Protein AF-A0A6H9SJX5-F1 (afdb_monomer_lite)

pLDDT: mean 96.14, std 6.22, range [58.84, 98.81]

Foldseek 3Di:
DDDLLVLLLVLLVQLLVLVVVLVVLVVDPPDDPVNSVVSVVSNVVSLVSLVVVPPSSLVSLVVVDDLQRQSSLQSNLLSCVVVVPPVSVVVSVVSCVVRVNNVNSNVVNVVVDDPVD

Organism: NCBI:txid191390

Radius of gyration: 13.88 Å; chains: 1; bounding box: 35×30×40 Å

Structure (mmCIF, N/CA/C/O backbone):
data_AF-A0A6H9SJX5-F1
#
_entry.id   AF-A0A6H9SJX5-F1
#
loop_
_atom_site.group_PDB
_atom_site.id
_atom_site.type_symbol
_atom_site.label_atom_id
_atom_site.label_alt_id
_atom_site.label_comp_id
_atom_site.label_asym_id
_atom_site.label_entity_id
_atom_site.label_seq_id
_atom_site.pdbx_PDB_ins_code
_atom_site.Cartn_x
_atom_site.Cartn_y
_atom_site.Cartn_z
_atom_site.occupancy
_atom_site.B_iso_or_equiv
_atom_site.auth_seq_id
_atom_site.auth_comp_id
_atom_site.auth_asym_id
_atom_site.auth_atom_id
_atom_site.pdbx_PDB_model_num
ATOM 1 N N . MET A 1 1 ? 12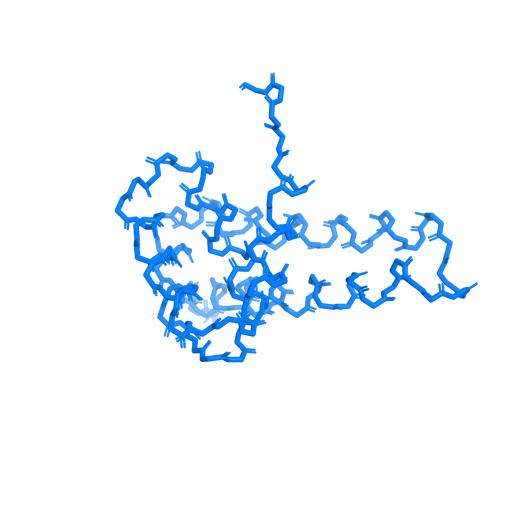.017 -11.612 23.452 1.00 60.97 1 MET A N 1
ATOM 2 C CA . MET A 1 1 ? 10.777 -11.891 22.700 1.00 60.97 1 MET A CA 1
ATOM 3 C C . MET A 1 1 ? 10.295 -10.561 22.156 1.00 60.97 1 MET A C 1
ATOM 5 O O . MET A 1 1 ? 10.150 -9.641 22.950 1.00 60.97 1 MET A O 1
ATOM 9 N N . VAL A 1 2 ? 10.181 -10.428 20.835 1.00 66.25 2 VAL A N 1
ATOM 10 C CA . VAL A 1 2 ? 9.714 -9.190 20.190 1.00 66.25 2 VAL A CA 1
ATOM 11 C C . VAL A 1 2 ? 8.197 -9.072 20.416 1.00 66.25 2 VAL A C 1
ATOM 13 O O . VAL A 1 2 ? 7.507 -10.084 20.260 1.00 66.25 2 VAL A O 1
ATOM 16 N N . PRO A 1 3 ? 7.666 -7.912 20.845 1.00 84.75 3 PRO A N 1
ATOM 17 C CA . PRO A 1 3 ? 6.224 -7.708 20.967 1.00 84.75 3 PRO A CA 1
ATOM 18 C C . PRO A 1 3 ? 5.500 -7.925 19.633 1.00 84.75 3 PRO A C 1
ATOM 20 O O . PRO A 1 3 ? 6.001 -7.552 18.575 1.00 84.75 3 PRO A O 1
ATOM 23 N N . ILE A 1 4 ? 4.288 -8.483 19.676 1.00 82.38 4 ILE A N 1
ATOM 24 C CA . ILE A 1 4 ? 3.486 -8.700 18.459 1.00 82.38 4 ILE A CA 1
ATOM 25 C C . ILE A 1 4 ? 3.201 -7.376 17.736 1.00 82.38 4 ILE A C 1
ATOM 27 O O . ILE A 1 4 ? 3.286 -7.328 16.514 1.00 82.38 4 ILE A O 1
ATOM 31 N N . SER A 1 5 ? 2.962 -6.290 18.477 1.00 86.44 5 SER A N 1
ATOM 32 C CA . SER A 1 5 ? 2.742 -4.955 17.904 1.00 86.44 5 SER A CA 1
ATOM 33 C C . SER A 1 5 ? 3.917 -4.478 17.049 1.00 86.44 5 SER A C 1
ATOM 35 O O . SER A 1 5 ? 3.702 -4.049 15.923 1.00 86.44 5 SER A O 1
ATOM 37 N N . SER A 1 6 ? 5.156 -4.649 17.521 1.00 91.12 6 SER A N 1
ATOM 38 C CA . SER A 1 6 ? 6.342 -4.243 16.755 1.00 91.12 6 SER A CA 1
ATOM 39 C C . SER A 1 6 ? 6.556 -5.064 15.481 1.00 91.12 6 SER A C 1
ATOM 41 O O . SER A 1 6 ? 7.167 -4.573 14.542 1.00 91.12 6 SER A O 1
ATOM 43 N N . MET A 1 7 ? 6.039 -6.299 15.410 1.00 95.69 7 MET A N 1
ATOM 44 C CA . MET A 1 7 ? 6.076 -7.070 14.160 1.00 95.69 7 MET A CA 1
ATOM 45 C C . MET A 1 7 ? 5.061 -6.538 13.143 1.00 95.69 7 MET A C 1
ATOM 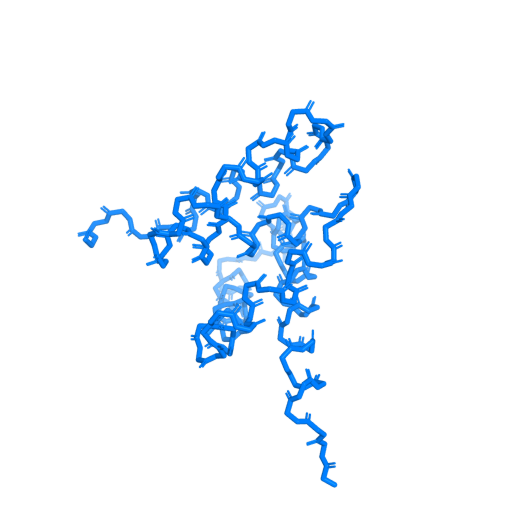47 O O . MET A 1 7 ? 5.368 -6.474 11.958 1.00 95.69 7 MET A O 1
ATOM 51 N N . ILE A 1 8 ? 3.867 -6.132 13.592 1.00 97.44 8 ILE A N 1
ATOM 52 C CA . ILE A 1 8 ? 2.859 -5.511 12.716 1.00 97.44 8 ILE A CA 1
ATOM 53 C C . ILE A 1 8 ? 3.387 -4.177 12.182 1.00 97.44 8 ILE A C 1
ATOM 55 O O . ILE A 1 8 ? 3.301 -3.930 10.984 1.00 97.44 8 ILE A O 1
ATOM 59 N N . GLU A 1 9 ? 3.984 -3.355 13.050 1.00 97.38 9 GLU A N 1
ATOM 60 C CA . GLU A 1 9 ? 4.646 -2.104 12.658 1.00 97.38 9 GLU A CA 1
ATOM 61 C C . GLU A 1 9 ? 5.738 -2.356 11.615 1.00 97.38 9 GLU A C 1
ATOM 63 O O . GLU A 1 9 ? 5.754 -1.688 10.589 1.00 97.38 9 GLU A O 1
ATOM 68 N N . GLN A 1 10 ? 6.574 -3.381 11.808 1.00 97.75 10 GLN A N 1
ATOM 69 C CA . GLN A 1 10 ? 7.589 -3.750 10.824 1.00 97.75 10 GLN A CA 1
ATOM 70 C C . GLN A 1 10 ? 6.977 -4.170 9.478 1.00 97.75 10 GLN A C 1
ATOM 72 O O . GLN A 1 10 ? 7.474 -3.770 8.430 1.00 97.75 10 GLN A O 1
ATOM 77 N N . HIS A 1 11 ? 5.904 -4.968 9.469 1.00 98.56 11 HIS A N 1
ATOM 78 C CA . HIS A 1 11 ? 5.220 -5.309 8.219 1.00 98.56 11 HIS A CA 1
ATOM 79 C C . HIS A 1 11 ? 4.622 -4.078 7.528 1.00 98.56 11 HIS A C 1
ATOM 81 O O . HIS A 1 11 ? 4.694 -3.989 6.305 1.00 98.56 11 HIS A O 1
ATOM 87 N N . ALA A 1 12 ? 4.075 -3.132 8.294 1.00 98.56 12 ALA A N 1
ATOM 88 C CA . ALA A 1 12 ? 3.557 -1.877 7.765 1.00 98.56 12 ALA A CA 1
ATOM 89 C C . ALA A 1 12 ? 4.682 -1.048 7.135 1.00 98.56 12 ALA A C 1
ATOM 91 O O . ALA A 1 12 ? 4.605 -0.724 5.954 1.00 98.56 12 ALA A O 1
ATOM 92 N N . GLU A 1 13 ? 5.756 -0.787 7.880 1.00 98.31 13 GLU A N 1
ATOM 93 C CA . GLU A 1 13 ? 6.904 -0.006 7.409 1.00 98.31 13 GLU A CA 1
ATOM 94 C C . GLU A 1 13 ? 7.538 -0.609 6.149 1.00 98.31 13 GLU A C 1
ATOM 96 O O . GLU A 1 13 ? 7.779 0.105 5.174 1.00 98.31 13 GLU A O 1
ATOM 101 N N . GLU A 1 14 ? 7.760 -1.925 6.127 1.00 98.69 14 GLU A N 1
ATOM 102 C CA . GLU A 1 14 ? 8.367 -2.601 4.979 1.00 98.69 14 GLU A CA 1
ATOM 103 C C . GLU A 1 14 ? 7.438 -2.611 3.759 1.00 98.69 14 GLU A C 1
ATOM 105 O O . GLU A 1 14 ? 7.894 -2.317 2.655 1.00 98.69 14 GLU A O 1
ATOM 110 N N . ALA A 1 15 ? 6.134 -2.869 3.918 1.00 98.69 15 ALA A N 1
ATOM 111 C CA . ALA A 1 15 ? 5.190 -2.792 2.797 1.00 98.69 15 ALA A CA 1
ATOM 112 C C . ALA A 1 15 ? 5.150 -1.375 2.194 1.00 98.69 15 ALA A C 1
ATOM 114 O O . ALA A 1 15 ? 5.224 -1.215 0.972 1.00 98.69 15 ALA A O 1
ATOM 115 N N . CYS A 1 16 ? 5.098 -0.348 3.051 1.00 98.62 16 CYS A N 1
ATOM 116 C CA . CYS A 1 16 ? 5.103 1.058 2.652 1.00 98.62 16 CYS A CA 1
ATOM 117 C C . CYS A 1 16 ? 6.405 1.459 1.950 1.00 98.62 16 CYS A C 1
ATOM 119 O O . CYS A 1 16 ? 6.372 2.174 0.952 1.00 98.62 16 CYS A O 1
ATOM 121 N N . PHE A 1 17 ? 7.555 0.997 2.436 1.00 98.69 17 PHE A N 1
ATOM 122 C CA . PHE A 1 17 ? 8.843 1.282 1.811 1.00 98.69 17 PHE A CA 1
ATOM 123 C C . PHE A 1 17 ? 9.001 0.564 0.465 1.00 98.69 17 PHE A C 1
ATOM 125 O O . PHE A 1 17 ? 9.390 1.175 -0.536 1.00 98.69 17 PHE A O 1
ATOM 132 N N . LEU A 1 18 ? 8.688 -0.732 0.419 1.00 98.81 18 LEU A N 1
ATOM 133 C CA . LEU A 1 18 ? 8.927 -1.565 -0.755 1.00 98.81 18 LEU A CA 1
ATOM 134 C C . LEU A 1 18 ? 8.060 -1.160 -1.943 1.00 98.81 18 LEU A C 1
ATOM 136 O O . LEU A 1 18 ? 8.560 -1.189 -3.065 1.00 98.81 18 LEU A O 1
ATOM 140 N N . ILE A 1 19 ? 6.821 -0.706 -1.729 1.00 98.75 19 ILE A N 1
ATOM 141 C CA . ILE A 1 19 ? 6.005 -0.211 -2.843 1.00 98.75 19 ILE A CA 1
ATOM 142 C C . ILE A 1 19 ? 6.593 1.060 -3.475 1.00 98.75 19 ILE A C 1
ATOM 144 O O . ILE A 1 19 ? 6.514 1.236 -4.689 1.00 98.75 19 ILE A O 1
ATOM 148 N N . LEU A 1 20 ? 7.246 1.929 -2.694 1.00 98.62 20 LEU A N 1
ATOM 149 C CA . LEU A 1 20 ? 7.938 3.105 -3.236 1.00 98.62 20 LEU A CA 1
ATOM 150 C C 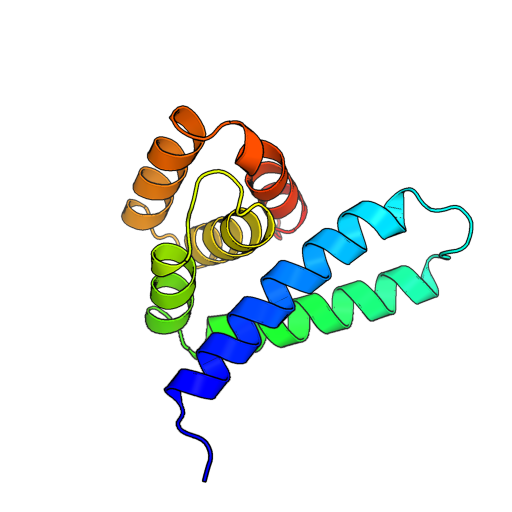. LEU A 1 20 ? 9.182 2.701 -4.028 1.00 98.62 20 LEU A C 1
ATOM 152 O O . LEU A 1 20 ? 9.459 3.270 -5.086 1.00 98.62 20 LEU A O 1
ATOM 156 N N . LEU A 1 21 ? 9.911 1.690 -3.546 1.00 98.56 21 LEU A N 1
ATOM 157 C CA . LEU A 1 21 ? 11.009 1.097 -4.303 1.00 98.56 21 LEU A CA 1
ATOM 158 C C . LEU A 1 21 ? 10.501 0.476 -5.610 1.00 98.56 21 LEU A C 1
ATOM 160 O O . LEU A 1 21 ? 11.125 0.683 -6.648 1.00 98.56 21 LEU A O 1
ATOM 164 N N . HIS A 1 22 ? 9.366 -0.223 -5.577 1.00 98.44 22 HIS A N 1
ATOM 165 C CA . HIS A 1 22 ? 8.737 -0.813 -6.756 1.00 98.44 22 HIS A CA 1
ATOM 166 C C . HIS A 1 22 ? 8.311 0.262 -7.757 1.00 98.44 22 HIS A C 1
ATOM 168 O O . HIS A 1 22 ? 8.649 0.170 -8.936 1.00 98.44 22 HIS A O 1
ATOM 174 N N . ASP A 1 23 ? 7.679 1.344 -7.296 1.00 98.06 23 ASP A N 1
ATOM 175 C CA . ASP A 1 23 ? 7.295 2.470 -8.151 1.00 98.06 23 ASP A CA 1
ATOM 176 C C . ASP A 1 23 ? 8.497 3.098 -8.876 1.00 98.06 23 ASP A C 1
ATOM 178 O O . ASP A 1 23 ? 8.416 3.481 -10.047 1.00 98.06 23 ASP A O 1
ATOM 182 N N . HIS A 1 24 ? 9.646 3.177 -8.210 1.00 98.19 24 HIS A N 1
ATOM 183 C CA . HIS A 1 24 ? 10.886 3.577 -8.862 1.00 98.19 24 HIS A CA 1
ATOM 184 C C . HIS A 1 24 ? 11.404 2.496 -9.830 1.00 98.19 24 HIS A C 1
ATOM 186 O O . HIS A 1 24 ? 11.753 2.807 -10.973 1.00 98.19 24 HIS A O 1
ATOM 192 N N . ALA A 1 25 ? 11.455 1.236 -9.388 1.00 98.19 25 ALA A N 1
ATOM 193 C CA . ALA A 1 25 ? 12.048 0.118 -10.118 1.00 98.19 25 ALA A CA 1
ATOM 194 C C . ALA A 1 25 ? 11.387 -0.110 -11.484 1.00 98.19 25 ALA A C 1
ATOM 196 O O . ALA A 1 25 ? 12.096 -0.267 -12.475 1.00 98.19 25 ALA A O 1
ATOM 197 N N . VAL A 1 26 ? 10.057 0.006 -11.584 1.00 97.25 26 VAL A N 1
ATOM 198 C CA . VA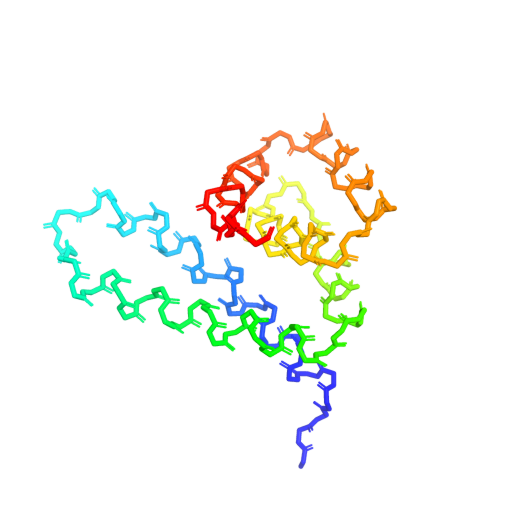L A 1 26 ? 9.329 -0.164 -12.859 1.00 97.25 26 VAL A CA 1
ATOM 199 C C . VAL A 1 26 ? 9.702 0.862 -13.941 1.00 97.25 26 VAL A C 1
ATOM 201 O O . VAL A 1 26 ? 9.349 0.694 -15.107 1.00 97.25 26 VAL A O 1
ATOM 204 N N . ARG A 1 27 ? 10.409 1.944 -13.584 1.00 97.00 27 ARG A N 1
ATOM 205 C CA . ARG A 1 27 ? 10.898 2.982 -14.516 1.00 97.00 27 ARG A CA 1
ATOM 206 C C . ARG A 1 27 ? 12.408 2.952 -14.718 1.00 97.00 27 ARG A C 1
ATOM 208 O O . ARG A 1 27 ? 12.935 3.745 -15.500 1.00 97.00 27 ARG A O 1
ATOM 215 N N . ALA A 1 28 ? 13.112 2.094 -13.995 1.00 97.81 28 ALA A N 1
ATOM 216 C CA . ALA A 1 28 ? 14.558 2.070 -13.962 1.00 97.81 28 ALA A CA 1
ATOM 217 C C . ALA A 1 28 ? 15.099 1.019 -14.952 1.00 97.81 28 ALA A C 1
ATOM 219 O O . ALA A 1 28 ? 14.760 -0.153 -14.850 1.00 97.81 28 ALA A O 1
ATOM 220 N N . PRO A 1 29 ? 15.994 1.390 -15.888 1.00 97.25 29 PRO A N 1
ATOM 221 C CA . PRO A 1 29 ? 16.406 0.510 -16.991 1.00 97.25 29 PRO A CA 1
ATOM 222 C C . PRO A 1 29 ? 17.313 -0.660 -16.578 1.00 97.25 29 PRO A C 1
ATOM 224 O O . PRO A 1 29 ? 17.697 -1.457 -17.427 1.00 97.25 29 PRO A O 1
ATOM 227 N N . HIS A 1 30 ? 17.725 -0.716 -15.311 1.00 97.44 30 HIS A N 1
ATOM 228 C CA . HIS A 1 30 ? 18.610 -1.747 -14.767 1.00 97.44 30 HIS A CA 1
ATOM 229 C C . HIS A 1 30 ? 17.871 -2.802 -13.937 1.00 97.44 30 HIS A C 1
ATOM 231 O O . HIS A 1 30 ? 18.528 -3.708 -13.441 1.00 97.44 30 HIS A O 1
ATOM 237 N N . TYR A 1 31 ? 16.551 -2.671 -13.779 1.00 98.00 31 TYR A N 1
ATOM 238 C CA . TYR A 1 31 ? 15.699 -3.732 -13.254 1.00 98.00 31 TYR A CA 1
ATOM 239 C C . TYR A 1 31 ? 15.135 -4.521 -14.432 1.00 98.00 31 TYR A C 1
ATOM 241 O O . TYR A 1 31 ? 14.601 -3.932 -15.376 1.00 98.00 31 TYR A O 1
ATOM 249 N N . ASP A 1 32 ? 15.260 -5.841 -14.382 1.00 98.25 32 ASP A N 1
ATOM 250 C CA . ASP A 1 32 ? 14.542 -6.734 -15.285 1.00 98.25 32 ASP A CA 1
ATOM 251 C C . ASP A 1 32 ? 13.253 -7.270 -14.635 1.00 98.25 32 ASP A C 1
ATOM 253 O O . ASP A 1 32 ? 12.885 -6.899 -13.519 1.00 98.25 32 ASP A O 1
ATOM 257 N N . LEU A 1 33 ? 12.522 -8.119 -15.362 1.00 98.12 33 LEU A N 1
ATOM 258 C CA . LEU A 1 33 ? 11.271 -8.693 -14.862 1.00 98.12 33 LEU A CA 1
ATOM 259 C C . LEU A 1 33 ? 11.488 -9.646 -13.676 1.00 98.12 33 LEU A C 1
ATOM 261 O O . LEU A 1 33 ? 10.614 -9.731 -12.817 1.00 98.12 33 LEU A O 1
ATOM 265 N N . ASP A 1 34 ? 12.634 -10.327 -13.601 1.00 98.44 34 ASP A N 1
ATOM 266 C CA . ASP A 1 34 ? 12.942 -11.228 -12.488 1.00 98.44 34 ASP A CA 1
ATOM 267 C C . ASP A 1 34 ? 13.233 -10.423 -11.214 1.00 98.44 34 ASP A C 1
ATOM 269 O O . ASP A 1 34 ? 12.881 -10.841 -10.110 1.00 98.44 34 ASP A O 1
ATOM 273 N N . ASP A 1 35 ? 13.868 -9.257 -11.340 1.00 98.25 35 ASP A N 1
ATOM 274 C CA . ASP A 1 35 ? 14.084 -8.341 -10.223 1.00 98.25 35 ASP A CA 1
ATOM 275 C C . ASP A 1 35 ? 12.776 -7.722 -9.718 1.00 98.25 35 ASP A C 1
ATOM 277 O O . ASP A 1 35 ? 12.584 -7.627 -8.503 1.00 98.25 35 ASP A O 1
ATOM 281 N N . LEU A 1 36 ? 11.866 -7.346 -10.626 1.00 98.38 36 LEU A N 1
ATOM 282 C CA . LEU A 1 36 ? 10.531 -6.863 -10.256 1.00 98.38 36 LEU A CA 1
ATOM 283 C C . LEU A 1 36 ? 9.714 -7.961 -9.566 1.00 98.38 36 LEU A C 1
ATOM 285 O O . LEU A 1 36 ? 9.196 -7.724 -8.482 1.00 98.38 36 LEU A O 1
ATOM 289 N N . SER A 1 37 ? 9.707 -9.187 -10.101 1.00 98.31 37 SER A N 1
ATOM 290 C CA . SER A 1 37 ? 9.000 -10.322 -9.488 1.00 98.31 37 SER A CA 1
ATOM 291 C C . SER A 1 37 ? 9.457 -10.587 -8.050 1.00 98.31 37 SER A C 1
ATOM 293 O O . SER A 1 37 ? 8.635 -10.817 -7.169 1.00 98.31 37 SER A O 1
ATOM 295 N N . LYS A 1 38 ? 10.767 -10.519 -7.771 1.00 98.44 38 LYS A N 1
ATOM 296 C CA . LYS A 1 38 ? 11.291 -10.673 -6.399 1.00 98.44 38 LYS A CA 1
ATOM 297 C C . LYS A 1 38 ? 10.858 -9.534 -5.479 1.00 98.44 38 LYS A C 1
ATOM 299 O O . LYS A 1 38 ? 10.776 -9.716 -4.265 1.00 98.44 38 LYS A O 1
ATOM 304 N N . LEU A 1 39 ? 10.686 -8.331 -6.021 1.00 98.25 39 LEU A N 1
ATOM 305 C CA . LEU A 1 39 ? 10.230 -7.183 -5.250 1.00 98.25 39 LEU A CA 1
ATOM 306 C C . LEU A 1 39 ? 8.740 -7.310 -4.921 1.00 98.25 39 LEU A C 1
ATOM 308 O O . LEU A 1 39 ? 8.374 -7.092 -3.767 1.00 98.25 39 LEU A O 1
ATOM 312 N N . ASP A 1 40 ? 7.935 -7.752 -5.882 1.00 98.50 40 ASP A N 1
ATOM 313 C CA . ASP A 1 40 ? 6.510 -8.036 -5.706 1.00 98.50 40 ASP A CA 1
ATOM 314 C C . ASP A 1 40 ? 6.295 -9.110 -4.633 1.00 98.50 40 ASP A C 1
ATOM 316 O O . ASP A 1 40 ? 5.555 -8.881 -3.679 1.00 98.50 40 ASP A O 1
ATOM 320 N N . GLU A 1 41 ? 7.045 -10.218 -4.689 1.00 98.62 41 GLU A N 1
ATOM 321 C CA . GLU A 1 41 ? 7.009 -11.279 -3.669 1.00 98.62 41 GLU A CA 1
ATOM 322 C C . GLU A 1 41 ? 7.293 -10.751 -2.253 1.00 98.62 41 GLU A C 1
ATOM 324 O O . GLU A 1 41 ? 6.691 -11.195 -1.272 1.00 98.62 41 GLU A O 1
ATOM 329 N N . ARG A 1 42 ? 8.214 -9.789 -2.121 1.00 98.62 42 ARG A N 1
ATOM 330 C CA . ARG A 1 42 ? 8.532 -9.172 -0.824 1.00 98.62 42 ARG A CA 1
ATOM 331 C C . ARG A 1 42 ? 7.411 -8.255 -0.350 1.00 98.62 42 ARG A C 1
ATOM 333 O O . ARG A 1 42 ? 7.093 -8.279 0.837 1.00 98.62 42 ARG A O 1
ATOM 340 N N . ILE A 1 43 ? 6.829 -7.459 -1.247 1.00 98.75 43 ILE A N 1
ATOM 341 C CA . ILE A 1 43 ? 5.675 -6.606 -0.934 1.00 98.75 43 ILE A CA 1
ATOM 342 C C . ILE A 1 43 ? 4.521 -7.483 -0.441 1.00 98.75 43 ILE A C 1
ATOM 344 O O . ILE A 1 43 ? 4.009 -7.254 0.656 1.00 98.75 43 ILE A O 1
ATOM 348 N N . ASP A 1 44 ? 4.183 -8.532 -1.190 1.00 98.38 44 ASP A N 1
ATOM 349 C CA . ASP A 1 44 ? 3.102 -9.453 -0.846 1.00 98.38 44 ASP A CA 1
ATOM 350 C C . ASP A 1 44 ? 3.346 -10.163 0.487 1.00 98.38 44 ASP A C 1
ATOM 352 O O . ASP A 1 44 ? 2.431 -10.245 1.302 1.00 98.38 44 ASP A O 1
ATOM 356 N N . ALA A 1 45 ? 4.581 -10.580 0.785 1.00 98.50 45 ALA A N 1
ATOM 357 C CA . ALA A 1 45 ? 4.907 -11.192 2.073 1.00 98.50 45 ALA A CA 1
ATOM 358 C C . ALA A 1 45 ? 4.649 -10.253 3.269 1.00 98.50 45 ALA A C 1
ATOM 360 O O . ALA A 1 45 ? 4.207 -10.698 4.333 1.00 98.50 45 ALA A O 1
ATOM 361 N N . HIS A 1 46 ? 4.910 -8.949 3.123 1.00 98.69 46 HIS A N 1
ATOM 362 C CA . HIS A 1 46 ? 4.614 -7.985 4.183 1.00 98.69 46 HIS A CA 1
ATOM 363 C C . HIS A 1 46 ? 3.124 -7.646 4.265 1.00 98.69 46 HIS A C 1
ATOM 365 O O . HIS A 1 46 ? 2.585 -7.578 5.373 1.00 98.69 46 HIS A O 1
ATOM 371 N N . LEU A 1 47 ? 2.442 -7.527 3.125 1.00 98.62 47 LEU A N 1
ATOM 372 C CA . LEU A 1 47 ? 0.989 -7.377 3.078 1.00 98.62 47 LEU A CA 1
ATOM 373 C C . LEU A 1 47 ? 0.276 -8.578 3.712 1.00 98.62 47 LEU A C 1
ATOM 375 O O . LEU A 1 47 ? -0.662 -8.380 4.476 1.00 98.62 47 LEU A O 1
ATOM 379 N N . ASP A 1 48 ? 0.752 -9.803 3.491 1.00 98.31 48 ASP A N 1
ATOM 380 C CA . ASP A 1 48 ? 0.231 -11.014 4.133 1.00 98.31 48 ASP A CA 1
ATOM 381 C C . ASP A 1 48 ? 0.354 -10.957 5.656 1.00 98.31 48 ASP A C 1
ATOM 383 O O . ASP A 1 48 ? -0.593 -11.300 6.367 1.00 98.31 48 ASP A O 1
ATOM 387 N N . GLY A 1 49 ? 1.475 -10.450 6.176 1.00 97.75 49 GLY A N 1
ATOM 388 C CA . GLY A 1 49 ? 1.628 -10.182 7.607 1.00 97.75 49 GLY A CA 1
ATOM 389 C C . GLY A 1 49 ? 0.544 -9.240 8.146 1.00 97.75 49 GLY A C 1
ATOM 390 O O . GLY A 1 49 ? -0.037 -9.494 9.205 1.00 97.75 49 GLY A O 1
ATOM 391 N N . LEU A 1 50 ? 0.206 -8.191 7.392 1.00 98.31 50 LEU A N 1
ATOM 392 C CA . LEU A 1 50 ? -0.852 -7.243 7.754 1.00 98.31 50 LEU A CA 1
ATOM 393 C C . LEU A 1 50 ? -2.257 -7.841 7.604 1.00 98.31 50 LEU A C 1
ATOM 395 O O . LEU A 1 50 ? -3.108 -7.604 8.462 1.00 98.31 50 LEU A O 1
ATOM 399 N N . ARG A 1 51 ? -2.493 -8.670 6.579 1.00 97.06 51 ARG A N 1
ATOM 400 C CA . ARG A 1 51 ? -3.741 -9.434 6.406 1.00 97.06 51 ARG A CA 1
ATOM 401 C C . ARG A 1 51 ? -3.974 -10.370 7.592 1.00 97.06 51 ARG A C 1
ATOM 403 O O . ARG A 1 51 ? -5.079 -10.412 8.129 1.00 97.06 51 ARG A O 1
ATOM 410 N N . ILE A 1 52 ? -2.932 -11.069 8.050 1.00 97.00 52 ILE A N 1
ATOM 411 C CA . ILE A 1 52 ? -2.984 -11.941 9.236 1.00 97.00 52 ILE A CA 1
ATOM 412 C C . ILE A 1 52 ? -3.289 -11.132 10.504 1.00 97.00 52 ILE A C 1
ATOM 414 O O . ILE A 1 52 ? -4.042 -11.595 11.361 1.00 97.00 52 ILE A O 1
ATOM 418 N N . ALA A 1 53 ? -2.749 -9.915 10.620 1.00 96.25 53 ALA A N 1
ATOM 419 C CA . ALA A 1 53 ? -3.051 -9.005 11.726 1.00 96.25 53 ALA A CA 1
ATOM 420 C C . ALA A 1 53 ? -4.493 -8.453 11.700 1.00 96.25 53 ALA A C 1
ATOM 422 O O . ALA A 1 53 ? -4.945 -7.860 12.684 1.00 96.25 53 ALA A O 1
ATOM 423 N N . GLY A 1 54 ? -5.232 -8.645 10.602 1.00 95.19 54 GLY A N 1
ATOM 424 C CA . GLY A 1 54 ? -6.631 -8.255 10.470 1.00 95.19 54 GLY A CA 1
ATOM 425 C C . GLY A 1 54 ? -6.844 -6.750 10.643 1.00 95.19 54 GLY A C 1
ATOM 426 O O . GLY A 1 54 ? -6.122 -5.932 10.075 1.00 95.19 54 GLY A O 1
ATOM 427 N N . SER A 1 55 ? -7.840 -6.364 11.450 1.00 95.50 55 SER A N 1
ATOM 428 C CA . SER A 1 55 ? -8.169 -4.949 11.674 1.00 95.50 55 SER A CA 1
ATOM 429 C C . SER A 1 55 ? -7.010 -4.156 12.275 1.00 95.50 55 SER A C 1
ATOM 431 O O . SER A 1 55 ? -6.843 -2.992 11.925 1.00 95.50 55 SER A O 1
ATOM 433 N N . THR A 1 56 ? -6.181 -4.779 13.118 1.00 96.94 56 THR A N 1
ATOM 434 C CA . THR A 1 56 ? -5.013 -4.119 13.714 1.00 96.94 56 THR A CA 1
ATOM 435 C C . THR A 1 56 ? -3.987 -3.726 12.653 1.00 96.94 56 THR A C 1
ATOM 437 O O . THR A 1 56 ? -3.423 -2.645 12.754 1.00 96.94 56 THR A O 1
ATOM 440 N N . GLY A 1 57 ? -3.788 -4.540 11.608 1.00 97.31 57 GLY A N 1
ATOM 441 C CA . GLY A 1 57 ? -2.880 -4.196 10.508 1.00 97.31 57 GLY A CA 1
ATOM 442 C C . GLY A 1 57 ? -3.313 -2.926 9.773 1.00 97.31 57 GLY A C 1
ATOM 443 O O . GLY A 1 57 ? -2.514 -2.011 9.579 1.00 97.31 57 GLY A O 1
ATOM 444 N N . LEU A 1 58 ? -4.605 -2.828 9.436 1.00 97.69 58 LEU A N 1
ATOM 445 C CA . LEU A 1 58 ? -5.164 -1.624 8.818 1.00 97.69 58 LEU A CA 1
ATOM 446 C C . LEU A 1 58 ? -5.125 -0.420 9.772 1.00 97.69 58 LEU A C 1
ATOM 448 O O . LEU A 1 58 ? -4.772 0.676 9.353 1.00 97.69 58 LEU A O 1
ATOM 452 N N . GLU A 1 59 ? -5.466 -0.599 11.050 1.00 97.56 59 GLU A N 1
ATOM 453 C CA . GLU A 1 59 ? -5.411 0.479 12.046 1.00 97.56 59 GLU A CA 1
ATOM 454 C C . GLU A 1 59 ? -3.994 1.043 12.201 1.00 97.56 59 GLU A C 1
ATOM 456 O O . GLU A 1 59 ? -3.838 2.263 12.205 1.00 97.56 59 GLU A O 1
ATOM 461 N N . THR A 1 60 ? -2.966 0.188 12.248 1.00 97.88 60 THR A N 1
ATOM 462 C CA . THR A 1 60 ? -1.561 0.619 12.279 1.00 97.88 60 THR A CA 1
ATOM 463 C C . THR A 1 60 ? -1.242 1.533 11.095 1.00 97.88 60 THR A C 1
ATOM 465 O O . THR A 1 60 ? -0.770 2.649 11.309 1.00 97.88 60 THR A O 1
ATOM 468 N N . LEU A 1 61 ? -1.583 1.134 9.867 1.00 98.31 61 LEU A N 1
ATOM 469 C CA . LEU A 1 61 ? -1.349 1.964 8.680 1.00 98.31 61 LEU A CA 1
ATOM 470 C C . LEU A 1 61 ? -2.130 3.285 8.719 1.00 98.31 61 LEU A C 1
ATOM 472 O O . LEU A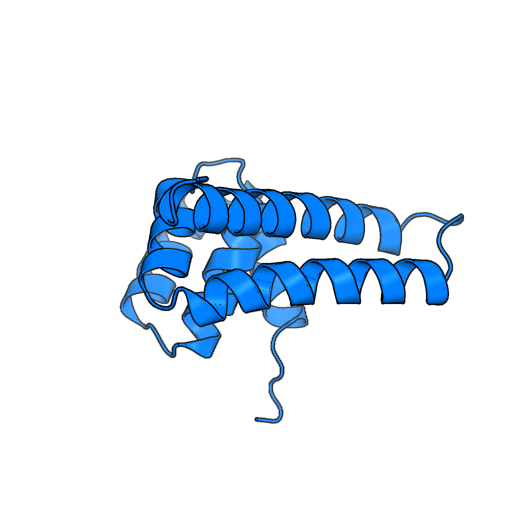 1 61 ? -1.575 4.349 8.449 1.00 98.31 61 LEU A O 1
ATOM 476 N N . LEU A 1 62 ? -3.406 3.244 9.116 1.00 97.56 62 LEU A N 1
ATOM 477 C CA . LEU A 1 62 ? -4.239 4.444 9.213 1.00 97.56 62 LEU A CA 1
ATOM 478 C C . LEU A 1 62 ? -3.694 5.448 10.239 1.00 97.56 62 LEU A C 1
ATOM 480 O O . LEU A 1 62 ? -3.827 6.653 10.031 1.00 97.56 62 LEU A O 1
ATOM 484 N N . THR A 1 63 ? -3.072 4.983 11.329 1.00 97.19 63 THR A N 1
ATOM 485 C CA . THR A 1 63 ? -2.428 5.876 12.312 1.00 97.19 63 THR A CA 1
ATOM 486 C C . THR A 1 63 ? -1.149 6.531 11.794 1.00 97.19 63 THR A C 1
ATOM 488 O O . THR A 1 63 ? -0.755 7.573 12.316 1.00 97.19 63 THR A O 1
ATOM 491 N N . GLN A 1 64 ? -0.523 5.952 10.769 1.00 96.25 64 GLN A N 1
ATOM 492 C CA . GLN A 1 64 ? 0.694 6.466 10.142 1.00 96.25 64 GLN A CA 1
ATOM 493 C C . GLN A 1 64 ? 0.402 7.431 8.982 1.00 96.25 64 GLN A C 1
ATOM 495 O O . GLN A 1 64 ? 1.321 8.100 8.515 1.00 96.25 64 GLN A O 1
ATOM 500 N N . LEU A 1 65 ? -0.858 7.565 8.541 1.00 96.56 65 LEU A N 1
ATOM 501 C CA . LEU A 1 65 ? -1.223 8.463 7.443 1.00 96.56 65 LEU A CA 1
ATOM 502 C C . LEU A 1 65 ? -0.903 9.932 7.748 1.00 96.56 65 LEU A C 1
ATOM 504 O O . LEU A 1 65 ? -1.359 10.529 8.724 1.00 96.56 65 LEU A O 1
ATOM 508 N N . GLY A 1 66 ? -0.200 10.551 6.811 1.00 97.06 66 GLY A N 1
ATOM 509 C CA . GLY A 1 66 ? 0.118 11.969 6.761 1.00 97.06 66 GLY A CA 1
ATOM 510 C C . GLY A 1 66 ? 0.227 12.487 5.320 1.00 97.06 66 GLY A C 1
ATOM 511 O O . GLY A 1 66 ? 0.142 11.710 4.369 1.00 97.06 66 GLY A O 1
ATOM 512 N N . PRO A 1 67 ? 0.439 13.801 5.123 1.00 96.00 67 PRO A N 1
ATOM 513 C CA . PRO A 1 67 ? 0.376 14.423 3.797 1.00 96.00 67 PRO A CA 1
ATOM 514 C C . PRO A 1 67 ? 1.333 13.856 2.737 1.00 96.00 67 PRO A C 1
ATOM 516 O O . PRO A 1 67 ? 1.073 14.018 1.552 1.00 96.00 67 PRO A O 1
ATOM 519 N N . HIS A 1 68 ? 2.409 13.179 3.152 1.00 95.88 68 HIS A N 1
ATOM 520 C CA . HIS A 1 68 ? 3.479 12.675 2.277 1.00 95.88 68 HIS A CA 1
ATOM 521 C C . HIS A 1 68 ? 3.628 11.141 2.319 1.00 95.88 68 HIS A C 1
ATOM 523 O O . HIS A 1 68 ? 4.647 10.594 1.906 1.00 95.88 68 HIS A O 1
ATOM 529 N N . THR A 1 69 ? 2.626 10.439 2.850 1.00 97.75 69 THR A N 1
ATOM 530 C CA . THR A 1 69 ? 2.694 9.000 3.174 1.00 97.75 69 THR A CA 1
ATOM 531 C C . THR A 1 69 ? 2.139 8.136 2.039 1.00 97.75 69 THR A C 1
ATOM 533 O O . THR A 1 69 ? 1.049 7.569 2.094 1.00 97.75 69 THR A O 1
ATOM 536 N N . VAL A 1 70 ? 2.865 8.119 0.919 1.00 98.62 70 VAL A N 1
ATOM 537 C CA . VAL A 1 70 ? 2.429 7.439 -0.314 1.00 98.62 70 VAL A CA 1
ATOM 538 C C . VAL A 1 70 ? 2.351 5.916 -0.129 1.00 98.62 70 VAL A C 1
ATOM 540 O O . VAL A 1 70 ? 1.414 5.293 -0.631 1.00 98.62 70 VAL A O 1
ATOM 543 N N . GLY A 1 71 ? 3.303 5.314 0.588 1.00 98.69 71 GLY A N 1
ATOM 544 C CA . GLY A 1 71 ? 3.328 3.868 0.831 1.00 98.69 71 GLY A CA 1
ATOM 545 C C . GLY A 1 71 ? 2.216 3.414 1.778 1.00 98.69 71 GLY A C 1
ATOM 546 O O . GLY A 1 71 ? 1.534 2.423 1.526 1.00 98.69 71 GLY A O 1
ATOM 547 N N . GLU A 1 72 ? 1.961 4.202 2.818 1.00 98.62 72 GLU A N 1
ATOM 548 C CA . GLU A 1 72 ? 0.900 3.984 3.798 1.00 98.62 72 GLU A CA 1
ATOM 549 C C . GLU A 1 72 ? -0.468 4.104 3.136 1.00 98.62 72 GLU A C 1
ATOM 551 O O . GLU A 1 72 ? -1.356 3.291 3.399 1.00 98.62 72 GLU A O 1
ATOM 556 N N . MET A 1 73 ? -0.630 5.071 2.227 1.00 98.75 73 MET A N 1
ATOM 557 C CA . MET A 1 73 ? -1.839 5.193 1.420 1.00 98.75 73 MET A CA 1
ATOM 558 C C . MET A 1 73 ? -2.062 3.954 0.552 1.00 98.75 73 MET A C 1
ATOM 560 O O . MET A 1 73 ? -3.180 3.447 0.505 1.00 98.75 73 MET A O 1
ATOM 564 N N . PHE A 1 74 ? -1.013 3.433 -0.090 1.00 98.81 74 PHE A N 1
ATOM 565 C CA . PHE A 1 74 ? -1.092 2.193 -0.863 1.00 98.81 74 PHE A CA 1
ATOM 566 C C . PHE A 1 74 ? -1.584 1.017 -0.009 1.00 98.81 74 PHE A C 1
ATOM 568 O O . PHE A 1 74 ? -2.627 0.430 -0.304 1.00 98.81 74 PHE A O 1
ATOM 575 N N . ALA A 1 75 ? -0.871 0.703 1.074 1.00 98.69 75 ALA A N 1
ATOM 576 C CA . ALA A 1 75 ? -1.181 -0.470 1.882 1.00 98.69 75 ALA A CA 1
ATOM 577 C C . ALA A 1 75 ? -2.552 -0.332 2.570 1.00 98.69 75 ALA A C 1
ATOM 579 O O . ALA A 1 75 ? -3.315 -1.296 2.640 1.00 98.69 75 ALA A O 1
ATOM 580 N N . SER A 1 76 ? -2.915 0.881 3.011 1.00 98.69 76 SER A N 1
ATOM 581 C CA . SER A 1 76 ? -4.218 1.139 3.635 1.00 98.69 76 SER A CA 1
ATOM 582 C C . SER A 1 76 ? -5.372 0.930 2.661 1.00 98.69 76 SER A C 1
ATOM 584 O O . SER A 1 76 ? -6.372 0.313 3.024 1.00 98.69 76 SER A O 1
ATOM 586 N N . VAL A 1 77 ? -5.257 1.449 1.434 1.00 98.69 77 VAL A N 1
ATOM 587 C CA . VAL A 1 77 ? -6.298 1.313 0.406 1.00 98.69 77 VAL A CA 1
ATOM 588 C C . VAL A 1 77 ? -6.470 -0.149 0.029 1.00 98.69 77 VAL A C 1
ATOM 590 O O . VAL A 1 77 ? -7.601 -0.631 0.030 1.00 98.69 77 VAL A O 1
ATOM 593 N N . LEU A 1 78 ? -5.369 -0.862 -0.210 1.00 98.50 78 LEU A N 1
ATOM 594 C CA . LEU A 1 78 ? -5.398 -2.277 -0.563 1.00 98.50 78 LEU A CA 1
ATOM 595 C C . LEU A 1 78 ? -6.131 -3.108 0.501 1.00 98.50 78 LEU A C 1
ATOM 597 O O . LEU A 1 78 ? -7.140 -3.745 0.196 1.00 98.50 78 LEU A O 1
ATOM 601 N N . LEU A 1 79 ? -5.702 -3.022 1.765 1.00 98.25 79 LEU A N 1
ATOM 602 C CA . LEU A 1 79 ? -6.324 -3.781 2.855 1.00 98.25 79 LEU A CA 1
ATOM 603 C C . LEU A 1 79 ? -7.771 -3.349 3.125 1.00 98.25 79 LEU A C 1
ATOM 605 O O . LEU A 1 79 ? -8.614 -4.183 3.458 1.00 98.25 79 LEU A O 1
ATOM 609 N N . ALA A 1 80 ? -8.094 -2.059 2.985 1.00 98.19 80 ALA A N 1
ATOM 610 C CA . ALA A 1 80 ? -9.461 -1.580 3.166 1.00 98.19 80 ALA A CA 1
ATOM 611 C C . ALA A 1 80 ? -10.412 -2.108 2.079 1.00 98.19 80 ALA A C 1
ATOM 613 O O . ALA A 1 80 ? -11.559 -2.431 2.398 1.00 98.19 80 ALA A O 1
ATOM 614 N N . PHE A 1 81 ? -9.951 -2.221 0.828 1.00 97.44 81 PHE A N 1
ATOM 615 C CA . PHE A 1 81 ? -10.717 -2.840 -0.256 1.00 97.44 81 PHE A CA 1
ATOM 616 C C . PHE A 1 81 ? -10.903 -4.341 -0.029 1.00 97.44 81 PHE A C 1
ATOM 618 O O . PHE A 1 81 ? -12.041 -4.809 -0.048 1.00 97.44 81 PHE A O 1
ATOM 625 N N . GLU A 1 82 ? -9.826 -5.078 0.256 1.00 95.44 82 GLU A N 1
ATOM 626 C CA . GLU A 1 82 ? -9.879 -6.529 0.499 1.00 95.44 82 GLU A CA 1
ATOM 627 C C . GLU A 1 82 ? -10.795 -6.894 1.677 1.00 95.44 82 GLU A C 1
ATOM 629 O O . GLU A 1 82 ? -11.533 -7.876 1.624 1.00 95.44 82 GLU A O 1
ATOM 634 N N . ALA A 1 83 ? -10.803 -6.073 2.730 1.00 95.31 83 ALA A N 1
ATOM 635 C CA . ALA A 1 83 ? -11.668 -6.261 3.892 1.00 95.31 83 ALA A CA 1
ATOM 636 C C . ALA A 1 83 ? -13.102 -5.725 3.701 1.00 95.31 83 ALA A C 1
ATOM 638 O O . ALA A 1 83 ? -13.884 -5.745 4.655 1.00 95.31 83 ALA A O 1
ATOM 639 N N . ALA A 1 84 ? -13.445 -5.185 2.523 1.00 95.38 84 ALA A N 1
ATOM 640 C CA . ALA A 1 84 ? -14.700 -4.474 2.259 1.00 95.38 84 ALA A CA 1
ATOM 641 C C . ALA A 1 84 ? -15.032 -3.409 3.333 1.00 95.38 84 ALA A C 1
ATOM 643 O O . ALA A 1 84 ? -16.188 -3.189 3.711 1.00 95.38 84 ALA A O 1
ATOM 644 N N . ASN A 1 85 ? -14.004 -2.734 3.856 1.00 96.75 85 ASN A N 1
ATOM 645 C CA . ASN A 1 85 ? -14.125 -1.798 4.965 1.00 96.75 85 ASN A CA 1
ATOM 646 C C . ASN A 1 85 ? -14.544 -0.410 4.464 1.00 96.75 85 ASN A C 1
ATOM 648 O O . ASN A 1 85 ? -13.727 0.501 4.313 1.00 96.75 85 ASN A O 1
ATOM 652 N N . ALA A 1 86 ? -15.849 -0.231 4.250 1.00 97.00 86 ALA A N 1
ATOM 653 C CA . ALA A 1 86 ? -16.422 1.021 3.754 1.00 97.00 86 ALA A CA 1
ATOM 654 C C . ALA A 1 86 ? -16.043 2.252 4.602 1.00 97.00 86 ALA A C 1
ATOM 656 O O . ALA A 1 86 ? -15.843 3.341 4.064 1.00 97.00 86 ALA A O 1
ATOM 657 N N . LYS A 1 87 ? -15.903 2.089 5.925 1.00 96.69 87 LYS A N 1
ATOM 658 C CA . LYS A 1 87 ? -15.487 3.180 6.817 1.00 96.69 87 LYS A CA 1
ATOM 659 C C . LYS A 1 87 ? -14.031 3.581 6.562 1.00 96.69 87 LYS A C 1
ATOM 661 O O . LYS A 1 87 ? -13.745 4.772 6.470 1.00 96.69 87 LYS A O 1
ATOM 666 N N . GLY A 1 88 ? -13.138 2.600 6.422 1.00 97.00 88 GLY A N 1
ATOM 667 C CA . GLY A 1 88 ? -11.738 2.825 6.058 1.00 97.00 88 GLY A CA 1
ATOM 668 C C . GLY A 1 88 ? -11.612 3.512 4.699 1.00 97.00 88 GLY A C 1
ATOM 669 O O . GLY A 1 88 ? -10.948 4.538 4.593 1.00 97.00 88 GLY A O 1
ATOM 670 N N . LEU A 1 89 ? -12.337 3.027 3.688 1.00 97.81 89 LEU A N 1
ATOM 671 C CA . LEU A 1 89 ? -12.353 3.630 2.350 1.00 97.81 89 LEU A CA 1
ATOM 672 C C . LEU A 1 89 ? -12.869 5.078 2.353 1.00 97.81 89 LEU A C 1
ATOM 674 O O . LEU A 1 89 ? -12.327 5.923 1.639 1.00 97.81 89 LEU A O 1
ATOM 678 N N . SER A 1 90 ? -13.875 5.394 3.176 1.00 97.88 90 SER A N 1
ATOM 679 C CA . SER A 1 90 ? -14.357 6.773 3.342 1.00 97.88 90 SER A CA 1
ATOM 680 C C . SER A 1 90 ? -13.280 7.685 3.935 1.00 97.88 90 SER A C 1
ATOM 682 O O . SER A 1 90 ? -13.050 8.771 3.406 1.00 97.88 90 SER A O 1
ATOM 684 N N . LEU A 1 91 ? -12.588 7.232 4.987 1.00 97.50 91 LEU A N 1
ATOM 685 C CA . LEU A 1 91 ? -11.494 7.979 5.617 1.00 97.50 91 LEU A CA 1
ATOM 686 C C . LEU A 1 91 ? -10.343 8.206 4.629 1.00 97.50 91 LEU A C 1
ATOM 688 O O . LEU A 1 91 ? -9.858 9.325 4.494 1.00 97.50 91 LEU A O 1
ATOM 692 N N . LEU A 1 92 ? -9.952 7.173 3.883 1.00 98.25 92 LEU A N 1
ATOM 693 C CA . LEU A 1 92 ? -8.907 7.261 2.861 1.00 98.25 92 LEU A CA 1
ATOM 694 C C . LEU A 1 92 ? -9.292 8.224 1.730 1.00 98.25 92 LEU A C 1
ATOM 696 O O . LEU A 1 92 ? -8.471 9.018 1.277 1.00 98.25 92 LEU A O 1
ATOM 700 N N . SER A 1 93 ? -10.562 8.225 1.323 1.00 97.19 93 SER A N 1
ATOM 701 C CA . SER A 1 93 ? -11.083 9.171 0.329 1.00 97.19 93 SER A CA 1
ATOM 702 C C . SER A 1 93 ? -11.083 10.619 0.836 1.00 97.19 93 SER A C 1
ATOM 704 O O . SER A 1 93 ? -10.854 11.550 0.064 1.00 97.19 93 SER A O 1
ATOM 706 N N . GLU A 1 94 ? -11.368 10.836 2.123 1.00 97.62 94 GLU A N 1
ATOM 707 C CA . GLU A 1 94 ? -11.252 12.149 2.770 1.00 97.62 94 GLU A CA 1
ATOM 708 C C . GLU A 1 94 ? -9.799 12.610 2.850 1.00 97.62 94 GLU A C 1
ATOM 710 O O . GLU A 1 94 ? -9.501 13.742 2.466 1.00 97.62 94 GLU A O 1
ATOM 715 N N . HIS A 1 95 ? -8.898 11.719 3.271 1.00 97.75 95 HIS A N 1
ATOM 716 C CA . HIS A 1 95 ? -7.467 11.983 3.321 1.00 97.75 95 HIS A CA 1
ATOM 717 C C . HIS A 1 95 ? -6.940 12.412 1.946 1.00 97.75 95 HIS A C 1
ATOM 719 O O . HIS A 1 95 ? -6.363 13.494 1.838 1.00 97.75 95 HIS A O 1
ATOM 725 N N . LEU A 1 96 ? -7.239 11.645 0.890 1.00 97.38 96 LEU A N 1
ATOM 726 C CA . LEU A 1 96 ? -6.818 11.929 -0.487 1.00 97.38 96 LEU A CA 1
ATOM 727 C C . LEU A 1 96 ? -7.223 13.334 -0.961 1.00 97.38 96 LEU A C 1
ATOM 729 O O . LEU A 1 96 ? -6.444 14.018 -1.620 1.00 97.38 96 LEU A O 1
ATOM 733 N N . ARG A 1 97 ? -8.427 13.802 -0.598 1.00 96.50 97 ARG A N 1
ATOM 734 C CA . ARG A 1 97 ? -8.885 15.160 -0.946 1.00 96.50 97 ARG A CA 1
ATOM 735 C C . ARG A 1 97 ? -8.059 16.260 -0.282 1.00 96.50 97 ARG A C 1
ATOM 737 O O . ARG A 1 97 ? -7.960 17.351 -0.834 1.00 96.50 97 ARG A O 1
ATOM 744 N N . SER A 1 98 ? -7.523 15.997 0.906 1.00 96.31 98 SER A N 1
ATOM 745 C CA . SER A 1 98 ? -6.725 16.957 1.679 1.00 96.31 98 SER A CA 1
ATOM 746 C C . SER A 1 98 ? -5.215 16.837 1.446 1.00 96.31 98 SER A C 1
ATOM 748 O O . SER A 1 98 ? -4.485 17.795 1.687 1.00 96.31 98 SER A O 1
ATOM 750 N N . ALA A 1 99 ? -4.758 15.684 0.959 1.00 96.81 99 ALA A N 1
ATOM 751 C CA . ALA A 1 99 ? -3.361 15.332 0.750 1.00 96.81 99 ALA A CA 1
ATOM 752 C C . ALA A 1 99 ? -3.191 14.694 -0.636 1.00 96.81 99 ALA A C 1
ATOM 754 O O . ALA A 1 99 ? -2.922 13.504 -0.761 1.00 96.81 99 ALA A O 1
ATOM 755 N N . SER A 1 100 ? -3.349 15.490 -1.696 1.00 96.50 100 SER A N 1
ATOM 756 C CA . SER A 1 100 ? -3.277 15.001 -3.082 1.00 96.50 100 SER A CA 1
ATOM 757 C C . SER A 1 100 ? -1.944 14.330 -3.436 1.00 96.50 100 SER A C 1
ATOM 759 O O . SER A 1 100 ? -1.881 13.555 -4.380 1.00 96.50 100 SER A O 1
ATOM 761 N N . GLU A 1 101 ? -0.874 14.587 -2.680 1.00 96.75 101 GLU A N 1
ATOM 762 C CA . GLU A 1 101 ? 0.418 13.920 -2.871 1.00 96.75 101 GLU A CA 1
ATOM 763 C C . GLU A 1 101 ? 0.352 12.402 -2.635 1.00 96.75 101 GLU A C 1
ATOM 765 O O . GLU A 1 101 ? 1.128 11.657 -3.233 1.00 96.75 101 GLU A O 1
ATOM 770 N N . THR A 1 102 ? -0.605 11.912 -1.837 1.00 98.44 102 THR A N 1
ATOM 771 C CA . THR A 1 102 ? -0.789 10.472 -1.602 1.00 98.44 102 THR A CA 1
ATOM 772 C C . THR A 1 102 ? -1.603 9.772 -2.697 1.00 98.44 102 THR A C 1
ATOM 774 O O . THR A 1 102 ? -1.725 8.545 -2.676 1.00 98.44 102 THR A O 1
ATOM 777 N N . GLU A 1 103 ? -2.086 10.501 -3.716 1.00 98.19 103 GLU A N 1
ATOM 778 C CA . GLU A 1 103 ? -2.838 9.952 -4.860 1.00 98.19 103 GLU A CA 1
ATOM 779 C C . GLU A 1 103 ? -2.101 8.800 -5.542 1.00 98.19 103 GLU A C 1
ATOM 781 O O . GLU A 1 103 ? -2.708 7.788 -5.896 1.00 98.19 103 GLU A O 1
ATOM 786 N N . ARG A 1 104 ? -0.774 8.916 -5.661 1.00 97.88 104 ARG A N 1
ATOM 787 C CA . ARG A 1 104 ? 0.068 7.866 -6.235 1.00 97.88 104 ARG A CA 1
ATOM 788 C C . ARG A 1 104 ? -0.132 6.528 -5.522 1.00 97.88 104 ARG A C 1
ATOM 790 O O . ARG A 1 104 ? -0.276 5.511 -6.193 1.00 97.88 104 ARG A O 1
ATOM 797 N N . GLY A 1 105 ? -0.189 6.545 -4.191 1.00 98.50 105 GLY A N 1
ATOM 798 C CA . GLY A 1 105 ? -0.405 5.364 -3.357 1.00 98.50 105 GLY A CA 1
ATOM 799 C C . GLY A 1 105 ? -1.772 4.742 -3.597 1.00 98.50 105 GLY A C 1
ATOM 800 O O . GLY A 1 105 ? -1.877 3.537 -3.816 1.00 98.50 105 GLY A O 1
ATOM 801 N N . TYR A 1 106 ? -2.807 5.582 -3.663 1.00 98.50 106 TYR A N 1
ATOM 802 C CA . TYR A 1 106 ? -4.168 5.142 -3.968 1.00 98.50 106 TYR A CA 1
ATOM 803 C C . TYR A 1 106 ? -4.244 4.419 -5.319 1.00 98.50 106 TYR A C 1
ATOM 805 O O . TYR A 1 106 ? -4.792 3.325 -5.411 1.00 98.50 106 TYR A O 1
ATOM 813 N N . LEU A 1 107 ? -3.661 5.004 -6.370 1.00 97.94 107 LEU A N 1
ATOM 814 C CA . LEU A 1 107 ? -3.669 4.422 -7.715 1.00 97.94 107 LEU A CA 1
ATOM 815 C C . LEU A 1 107 ? -2.863 3.121 -7.799 1.00 97.94 107 LEU A C 1
ATOM 817 O O . LEU A 1 107 ? -3.301 2.185 -8.464 1.00 97.94 107 LEU A O 1
ATOM 821 N N . MET A 1 108 ? -1.713 3.044 -7.120 1.00 98.19 108 MET A N 1
ATOM 822 C CA . MET A 1 108 ? -0.935 1.803 -7.041 1.00 98.19 108 MET A CA 1
ATOM 823 C C . MET A 1 108 ? -1.750 0.678 -6.399 1.00 98.19 108 MET A C 1
ATOM 825 O O . MET A 1 108 ? -1.732 -0.437 -6.907 1.00 98.19 108 MET A O 1
ATOM 829 N N . ALA A 1 109 ? -2.523 0.974 -5.349 1.00 98.38 109 ALA A N 1
ATOM 830 C CA . ALA A 1 109 ? -3.344 -0.032 -4.680 1.00 98.38 109 ALA A CA 1
ATOM 831 C C . ALA A 1 109 ? -4.436 -0.578 -5.607 1.00 98.38 109 ALA A C 1
ATOM 833 O O . ALA A 1 109 ? -4.651 -1.785 -5.659 1.00 98.38 109 ALA A O 1
ATOM 834 N N . LEU A 1 110 ? -5.074 0.287 -6.404 1.00 97.00 110 LEU A N 1
ATOM 835 C CA . LEU A 1 110 ? -6.058 -0.148 -7.401 1.00 97.00 110 LEU A CA 1
ATOM 836 C C . LEU A 1 110 ? -5.456 -1.056 -8.482 1.00 97.00 110 LEU A C 1
ATOM 838 O O . LEU A 1 110 ? -6.153 -1.933 -8.987 1.00 97.00 110 LEU A O 1
ATOM 842 N N . GLY A 1 111 ? -4.188 -0.839 -8.840 1.00 96.06 111 GLY A N 1
ATOM 843 C CA . GLY A 1 111 ? -3.454 -1.695 -9.773 1.00 96.06 111 GLY A CA 1
ATOM 844 C C . GLY A 1 111 ? -2.982 -3.020 -9.167 1.00 96.06 111 GLY A C 1
ATOM 845 O O . GLY A 1 111 ? -2.715 -3.948 -9.920 1.00 96.06 111 GLY A O 1
ATOM 846 N N . TRP A 1 112 ? -2.890 -3.102 -7.836 1.00 97.12 112 TRP A N 1
ATOM 847 C CA . TRP A 1 112 ? -2.470 -4.303 -7.101 1.00 97.12 112 TRP A CA 1
ATOM 848 C C . TRP A 1 112 ? -3.636 -5.227 -6.737 1.00 97.12 112 TRP A C 1
ATOM 850 O O . TRP A 1 112 ? -3.440 -6.415 -6.498 1.00 97.12 112 TRP A O 1
ATOM 860 N N . LEU A 1 113 ? -4.853 -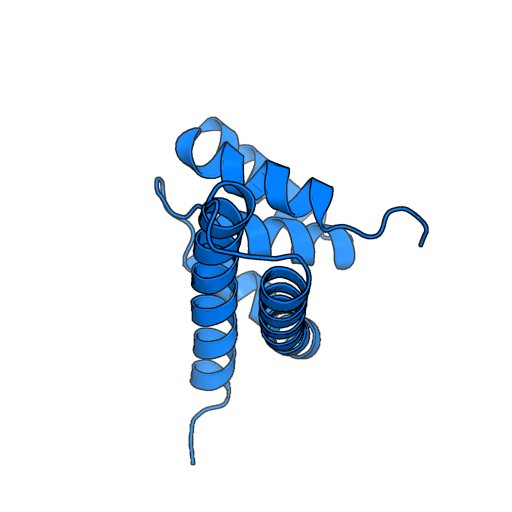4.682 -6.660 1.00 95.94 113 LEU A N 1
ATOM 861 C CA . LEU A 1 113 ? -6.052 -5.456 -6.357 1.00 95.94 113 LEU A CA 1
ATOM 862 C C . LEU A 1 113 ? -6.313 -6.523 -7.425 1.00 95.94 113 LEU A C 1
ATOM 864 O O . LEU A 1 113 ? -6.331 -6.247 -8.625 1.00 95.94 113 LEU A O 1
ATOM 868 N N . ASP A 1 114 ? -6.603 -7.731 -6.956 1.00 91.69 114 ASP A N 1
ATOM 869 C CA . ASP A 1 114 ? -7.107 -8.817 -7.785 1.00 91.69 114 ASP A CA 1
ATOM 870 C C . ASP A 1 114 ? -8.627 -8.669 -7.955 1.00 91.69 114 ASP A C 1
ATOM 872 O O . ASP A 1 114 ? -9.414 -9.042 -7.083 1.00 91.69 114 ASP A O 1
ATOM 876 N N . TRP A 1 115 ? -9.030 -8.064 -9.073 1.00 88.19 115 TRP A N 1
ATOM 877 C CA . TRP A 1 115 ? -10.429 -7.762 -9.395 1.00 88.19 115 TRP A CA 1
ATOM 878 C C . TRP A 1 115 ? -11.225 -8.965 -9.916 1.00 88.19 115 TRP A C 1
ATOM 880 O O . TRP A 1 115 ? -12.434 -8.844 -10.107 1.00 88.19 115 TRP A O 1
ATOM 890 N N . GLU A 1 116 ? -10.570 -10.096 -10.191 1.00 85.00 116 GLU A N 1
ATOM 891 C CA . GLU A 1 116 ? -11.232 -11.298 -10.716 1.00 85.00 116 GLU A CA 1
ATOM 892 C C . GLU A 1 116 ? -11.823 -12.190 -9.610 1.00 85.00 116 GLU A C 1
ATOM 894 O O . GLU A 1 116 ? -12.489 -13.183 -9.916 1.00 85.00 116 GLU A O 1
ATOM 899 N N . ARG A 1 117 ? -11.607 -11.833 -8.337 1.00 58.84 117 ARG A N 1
ATOM 900 C CA . ARG A 1 117 ? -12.175 -12.528 -7.172 1.00 58.84 117 ARG A CA 1
ATOM 901 C C . ARG A 1 117 ? -13.626 -12.164 -6.879 1.00 58.84 117 ARG A C 1
ATOM 903 O O . ARG A 1 117 ? -13.998 -10.976 -6.994 1.00 58.84 117 ARG A O 1
#

Secondary structure (DSSP, 8-state):
---HHHHHHHHHHHHHHHHHHHHHHTT-TT--HHHHHHHHHHHHHHHHHHHHTTHHHHHHHHHH--TT-HHHHHHHHHHHHHTT-HHHHHHHHHHHHH-GGGHHHHHHHHHHS-TT-

Sequence (117 aa):
MVPISSMIEQHAEEACFLILLHDHAVRAPHYDLDDLSKLDERIDAHLDGLRIAGSTGLETLLTQLGPHTVGEMFASVLLAFEAANAKGLSLLSEHLRSASETERGYLMALGWLDWER